Protein AF-A0A2W6CPP0-F1 (afdb_monomer_lite)

Radius of gyration: 19.48 Å; chains: 1; bounding box: 46×28×39 Å

Sequence (108 aa):
MGECAIDPVHTDQDLQCYGEKTRACLDALARMLSAGCFSAGPEQMGLEVELNLIDENIDPAMANQTVLEHMDDSAFQAELGQHMIELNVAPRPLAGDEALELERELRG

Secondary structure (DSSP, 8-state):
-----------HHHHHHHHHHHHHHHHHHHHHHHTT-S---S-EEEEEEEEE-B-TTS-B---HHHHHHHH--TTEEE-SSTTEEEEEEEEEE-STTHHHHHHHHHH-

Foldseek 3Di:
DCDPPPDPDDDPVRVVVVVVVVVVVVVVVVVCVVVVVDDPDFAKDWDKDKDFAADPVRHGDLCQVVVCVVVVDPQKDDDPRSRMIMGTDDMDGPDDCVVVVVVVVVVD

pLDDT: mean 90.34, std 11.86, range [43.72, 98.12]

Structure (mmCIF, N/CA/C/O backbone):
data_AF-A0A2W6CPP0-F1
#
_entry.id   AF-A0A2W6CPP0-F1
#
loop_
_atom_site.group_PDB
_atom_site.id
_atom_site.type_symbol
_atom_site.label_atom_id
_atom_site.label_alt_id
_atom_site.label_comp_id
_atom_site.label_asym_id
_atom_site.label_entity_id
_atom_site.label_seq_id
_atom_site.pdbx_PDB_ins_code
_atom_site.Cartn_x
_atom_site.Cartn_y
_atom_site.Cartn_z
_atom_site.occupancy
_atom_site.B_iso_or_equiv
_atom_site.auth_seq_id
_atom_site.auth_comp_id
_atom_site.auth_asym_id
_atom_site.auth_atom_id
_atom_site.pdbx_PDB_model_num
ATOM 1 N N . MET A 1 1 ? 3.965 -5.473 2.548 1.00 43.72 1 MET A N 1
ATOM 2 C CA . MET A 1 1 ? 4.242 -4.098 3.007 1.00 43.72 1 MET A CA 1
ATOM 3 C C . MET A 1 1 ? 3.767 -4.026 4.443 1.00 43.72 1 MET A C 1
ATOM 5 O O . MET A 1 1 ? 2.813 -4.701 4.767 1.00 43.72 1 MET A O 1
ATOM 9 N N . GLY A 1 2 ? 4.650 -3.685 5.374 1.00 49.66 2 GLY A N 1
ATOM 10 C CA . GLY A 1 2 ? 4.518 -2.422 6.095 1.00 49.66 2 GLY A CA 1
ATOM 11 C C . GLY A 1 2 ? 3.822 -2.657 7.437 1.00 49.66 2 GLY A C 1
ATOM 12 O O . GLY A 1 2 ? 2.742 -2.142 7.671 1.00 49.66 2 GLY A O 1
ATOM 13 N N . GLU A 1 3 ? 4.406 -3.500 8.295 1.00 46.03 3 GLU A N 1
ATOM 14 C CA . GLU A 1 3 ? 4.055 -3.510 9.720 1.00 46.03 3 GLU A CA 1
ATOM 15 C C . GLU A 1 3 ? 4.180 -2.057 10.205 1.00 46.03 3 GLU A C 1
ATOM 17 O O . GLU A 1 3 ? 5.179 -1.412 9.874 1.00 46.03 3 GLU A O 1
ATOM 22 N N . CYS A 1 4 ? 3.172 -1.517 10.901 1.00 47.00 4 CYS A N 1
ATOM 23 C CA . CYS A 1 4 ? 3.184 -0.142 11.408 1.00 47.00 4 CYS A CA 1
ATOM 24 C C . CYS A 1 4 ? 4.192 -0.042 12.572 1.00 47.00 4 CYS A C 1
ATOM 26 O O . CYS A 1 4 ? 3.842 0.150 13.735 1.00 47.00 4 CYS A O 1
ATOM 28 N N . ALA A 1 5 ? 5.467 -0.265 12.258 1.00 49.03 5 ALA A N 1
ATOM 29 C CA . ALA A 1 5 ? 6.596 -0.087 13.134 1.00 49.03 5 ALA A CA 1
ATOM 30 C C . ALA A 1 5 ? 6.741 1.416 13.335 1.00 49.03 5 ALA A C 1
ATOM 32 O O . ALA A 1 5 ? 7.081 2.166 12.425 1.00 49.03 5 ALA A O 1
ATOM 33 N N . ILE A 1 6 ? 6.425 1.865 14.541 1.00 50.69 6 ILE A N 1
ATOM 34 C CA . ILE A 1 6 ? 6.749 3.211 14.993 1.00 50.69 6 ILE A CA 1
ATOM 35 C C . ILE A 1 6 ? 8.283 3.295 15.013 1.00 50.69 6 ILE A C 1
ATOM 37 O O . ILE A 1 6 ? 8.930 2.778 15.926 1.00 50.69 6 ILE A O 1
ATOM 41 N N . ASP A 1 7 ? 8.849 3.841 13.937 1.00 64.56 7 ASP A N 1
ATOM 42 C CA . ASP A 1 7 ? 10.286 3.914 13.676 1.00 64.56 7 ASP A CA 1
ATOM 43 C C . ASP A 1 7 ? 11.045 4.729 14.748 1.00 64.56 7 ASP A C 1
ATOM 45 O O . ASP A 1 7 ? 10.475 5.608 15.408 1.00 64.56 7 ASP A O 1
ATOM 49 N N . PRO A 1 8 ? 12.354 4.468 14.946 1.00 67.56 8 PRO A N 1
ATOM 50 C CA . PRO A 1 8 ? 13.188 5.235 15.865 1.00 67.56 8 PRO A CA 1
ATOM 51 C C . PRO A 1 8 ? 13.291 6.703 15.429 1.00 67.56 8 PRO A C 1
ATOM 53 O O . PRO A 1 8 ? 13.353 7.015 14.244 1.00 67.56 8 PRO A O 1
ATOM 56 N N . VAL A 1 9 ? 13.374 7.616 16.403 1.00 78.44 9 VAL A N 1
ATOM 57 C CA . VAL A 1 9 ? 13.594 9.049 16.144 1.00 78.44 9 VAL A CA 1
ATOM 58 C C . VAL A 1 9 ? 14.866 9.231 15.306 1.00 78.44 9 VAL A C 1
ATOM 60 O O . VAL A 1 9 ? 15.969 8.963 15.783 1.00 78.44 9 VAL A O 1
ATOM 63 N N . HIS A 1 10 ? 14.707 9.688 14.063 1.00 84.25 10 HIS A N 1
ATOM 64 C CA . HIS A 1 10 ? 15.811 9.967 13.147 1.00 84.25 10 HIS A CA 1
ATOM 65 C C . HIS A 1 10 ? 16.434 11.337 13.422 1.00 84.25 10 HIS A C 1
ATOM 67 O O . HIS A 1 10 ? 15.739 12.301 13.745 1.00 84.25 10 HIS A O 1
ATOM 73 N N . THR A 1 11 ? 17.753 11.434 13.268 1.00 92.06 11 THR A N 1
ATOM 74 C CA . THR A 1 11 ? 18.475 12.709 13.352 1.00 92.06 11 THR A CA 1
ATOM 75 C C . THR A 1 11 ? 18.475 13.442 12.007 1.00 92.06 11 THR A C 1
ATOM 77 O O . THR A 1 11 ? 18.281 12.836 10.952 1.00 92.06 11 THR A O 1
ATOM 80 N N . ASP A 1 12 ? 18.784 14.742 12.013 1.00 90.94 12 ASP A N 1
ATOM 81 C CA . ASP A 1 12 ? 18.973 15.520 10.777 1.00 90.94 12 ASP A CA 1
ATOM 82 C C . ASP A 1 12 ? 20.048 14.909 9.861 1.00 90.94 12 ASP A C 1
ATOM 84 O O . ASP A 1 12 ? 19.923 14.923 8.635 1.00 90.94 12 ASP A O 1
ATOM 88 N N . GLN A 1 13 ? 21.097 14.332 10.455 1.00 93.12 13 GLN A N 1
ATOM 89 C CA . GLN A 1 13 ? 22.162 13.658 9.717 1.00 93.12 13 GLN A CA 1
ATOM 90 C C . GLN A 1 13 ? 21.659 12.371 9.042 1.00 93.12 13 GLN A C 1
ATOM 92 O O . GLN A 1 13 ? 22.044 12.089 7.903 1.00 93.12 13 GLN A O 1
ATOM 97 N N . ASP A 1 14 ? 20.779 11.611 9.702 1.00 92.81 14 ASP A N 1
ATOM 98 C CA . ASP A 1 14 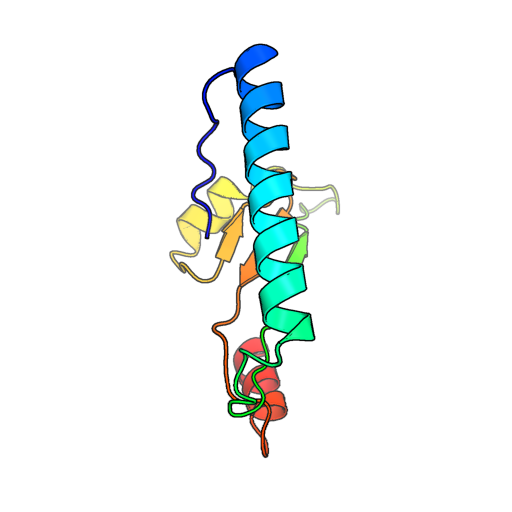? 20.154 10.420 9.114 1.00 92.81 14 ASP A CA 1
ATOM 99 C C . ASP A 1 14 ? 19.279 10.801 7.916 1.00 92.81 14 ASP A C 1
ATOM 101 O O . ASP A 1 14 ? 19.380 10.183 6.854 1.00 92.81 14 ASP A O 1
ATOM 105 N N . LEU A 1 15 ? 18.484 11.868 8.050 1.00 92.25 15 LEU A N 1
ATOM 106 C CA . LEU A 1 15 ? 17.634 12.387 6.975 1.00 92.25 15 LEU A CA 1
ATOM 107 C C . LEU A 1 15 ? 18.456 12.898 5.784 1.00 92.25 15 LEU A C 1
ATOM 109 O O . LEU A 1 15 ? 18.100 12.645 4.630 1.00 92.25 15 LEU A O 1
ATOM 113 N N . GLN A 1 16 ? 19.589 13.560 6.040 1.00 94.69 16 GLN A N 1
ATOM 114 C CA . GLN A 1 16 ? 20.508 13.982 4.983 1.00 94.69 16 GLN A CA 1
ATOM 115 C C . GLN A 1 16 ? 21.081 12.776 4.221 1.00 94.69 16 GLN A C 1
ATOM 117 O O . GLN A 1 16 ? 21.029 12.737 2.989 1.00 94.69 16 GLN A O 1
ATOM 122 N N . CYS A 1 17 ? 21.581 11.772 4.946 1.00 95.12 17 CYS A N 1
ATOM 123 C CA . CYS A 1 17 ? 22.122 10.541 4.366 1.00 95.12 17 CYS A CA 1
ATOM 124 C C . CYS A 1 17 ? 21.058 9.768 3.567 1.00 95.12 17 CYS A C 1
ATOM 126 O O . CYS A 1 17 ? 21.331 9.284 2.464 1.00 95.12 17 CYS A O 1
ATOM 128 N N . TYR A 1 18 ? 19.827 9.691 4.082 1.00 93.75 18 TYR A N 1
ATOM 129 C CA . TYR A 1 18 ? 18.689 9.121 3.364 1.00 93.75 18 TYR A CA 1
ATOM 130 C C . TYR A 1 18 ? 18.431 9.865 2.050 1.00 93.75 18 TYR A C 1
ATOM 132 O O . TYR A 1 18 ? 18.353 9.240 0.993 1.00 93.75 18 TYR A O 1
ATOM 140 N N . GLY A 1 19 ? 18.386 11.200 2.081 1.00 95.19 19 GLY A N 1
ATOM 141 C CA . GLY A 1 19 ? 18.184 12.017 0.885 1.00 95.19 19 GLY A CA 1
ATOM 142 C C . GLY A 1 19 ? 19.272 11.820 -0.178 1.00 95.19 19 GLY A C 1
ATOM 143 O O . GLY A 1 19 ? 18.976 11.774 -1.374 1.00 95.19 19 GLY A O 1
ATOM 144 N N . GLU A 1 20 ? 20.532 11.666 0.232 1.00 97.56 20 GLU A N 1
ATOM 145 C CA . GLU A 1 20 ? 21.645 11.363 -0.677 1.00 97.56 20 GLU A CA 1
ATOM 146 C C . GLU A 1 20 ? 21.507 9.985 -1.333 1.00 97.56 20 GLU A C 1
ATOM 148 O O . GLU A 1 20 ? 21.650 9.874 -2.554 1.00 97.56 20 GLU A O 1
ATOM 153 N N . LYS A 1 21 ? 21.172 8.952 -0.552 1.00 97.38 21 LYS A N 1
ATOM 154 C CA . LYS A 1 21 ? 20.942 7.594 -1.067 1.00 97.38 21 LYS A CA 1
ATOM 155 C C . LYS A 1 21 ? 19.748 7.538 -2.013 1.00 97.38 21 LYS A C 1
ATOM 157 O O . LYS A 1 21 ? 19.868 6.978 -3.099 1.00 97.38 21 LYS A O 1
ATOM 162 N N . THR A 1 22 ? 18.633 8.164 -1.644 1.00 97.75 22 THR A N 1
ATOM 163 C CA . THR A 1 22 ? 17.431 8.242 -2.484 1.00 97.75 22 THR A CA 1
ATOM 164 C C . THR A 1 22 ? 17.752 8.873 -3.832 1.00 97.75 22 THR A C 1
ATOM 166 O O . THR A 1 22 ? 17.388 8.327 -4.871 1.00 97.75 22 THR A O 1
ATOM 169 N N . ARG A 1 23 ? 18.520 9.969 -3.846 1.00 97.94 23 ARG A N 1
ATOM 170 C CA . ARG A 1 23 ? 18.955 10.608 -5.093 1.00 97.94 23 ARG A CA 1
ATOM 171 C C . ARG A 1 23 ? 19.828 9.687 -5.946 1.00 97.94 23 ARG A C 1
ATOM 173 O O . ARG A 1 23 ? 19.592 9.576 -7.142 1.00 97.94 23 ARG A O 1
ATOM 180 N N . ALA A 1 24 ? 20.781 8.983 -5.335 1.00 98.12 24 ALA A N 1
ATOM 181 C CA . ALA A 1 24 ? 21.623 8.021 -6.046 1.00 98.12 24 ALA A CA 1
ATOM 182 C C . ALA A 1 24 ? 20.808 6.861 -6.655 1.00 98.12 24 ALA A C 1
ATOM 184 O O . ALA A 1 24 ? 21.071 6.448 -7.786 1.00 98.12 24 ALA A O 1
ATOM 185 N N . CYS A 1 25 ? 19.795 6.361 -5.941 1.00 97.94 25 CYS A N 1
ATOM 186 C CA . CYS A 1 25 ? 18.872 5.348 -6.455 1.00 97.94 25 CYS A CA 1
ATOM 187 C C . CYS A 1 25 ? 18.046 5.875 -7.637 1.00 97.94 25 CYS A C 1
ATOM 189 O O . CYS A 1 25 ? 17.904 5.176 -8.640 1.00 97.94 25 CYS A O 1
ATOM 191 N N . LEU A 1 26 ? 17.546 7.111 -7.552 1.00 98.00 26 LEU A N 1
ATOM 192 C CA . LEU A 1 26 ? 16.811 7.751 -8.646 1.00 98.00 26 LEU A CA 1
ATOM 193 C C . LEU A 1 26 ? 17.693 7.956 -9.885 1.00 98.00 26 LEU A C 1
ATOM 195 O O . LEU A 1 26 ? 17.247 7.680 -10.998 1.00 98.00 26 LEU A O 1
ATOM 199 N N . ASP A 1 27 ? 18.955 8.354 -9.709 1.00 98.12 27 ASP A N 1
ATOM 200 C CA . ASP A 1 27 ? 19.914 8.475 -10.812 1.00 98.12 27 ASP A CA 1
ATOM 201 C C . ASP A 1 27 ? 20.176 7.121 -11.491 1.00 98.12 27 ASP A C 1
ATOM 203 O O . ASP A 1 27 ? 20.254 7.035 -12.720 1.00 98.12 27 ASP A O 1
ATOM 207 N N . ALA A 1 28 ? 20.301 6.045 -10.708 1.00 97.00 28 ALA A N 1
ATOM 208 C CA . ALA A 1 28 ? 20.447 4.693 -11.240 1.00 97.00 28 ALA A CA 1
ATOM 209 C C . ALA A 1 28 ? 19.192 4.251 -12.012 1.00 97.00 28 ALA A C 1
ATOM 211 O O . ALA A 1 28 ? 19.308 3.776 -13.143 1.00 97.00 28 ALA A O 1
ATOM 212 N N . LEU A 1 29 ? 18.000 4.478 -11.449 1.00 96.06 29 LEU A N 1
ATOM 213 C CA . LEU A 1 29 ? 16.725 4.169 -12.096 1.00 96.06 29 LEU A CA 1
ATOM 214 C C . LEU A 1 29 ? 16.565 4.930 -13.420 1.00 96.06 29 LEU A C 1
ATOM 216 O O . LEU A 1 29 ? 16.229 4.327 -14.437 1.00 96.06 29 LEU A O 1
ATOM 220 N N . ALA A 1 30 ? 16.879 6.228 -13.446 1.00 96.50 30 ALA A N 1
ATOM 221 C CA . ALA A 1 30 ? 16.826 7.045 -14.658 1.00 96.50 30 ALA A CA 1
ATOM 222 C C . ALA A 1 30 ? 17.761 6.512 -15.761 1.00 96.50 30 ALA A C 1
ATOM 224 O O . ALA A 1 30 ? 17.395 6.469 -16.942 1.00 96.50 30 ALA A O 1
ATOM 225 N N . ARG A 1 31 ? 18.959 6.039 -15.392 1.00 97.06 31 ARG A N 1
ATOM 226 C CA . ARG A 1 31 ? 19.886 5.386 -16.333 1.00 97.06 31 ARG A CA 1
ATOM 227 C C 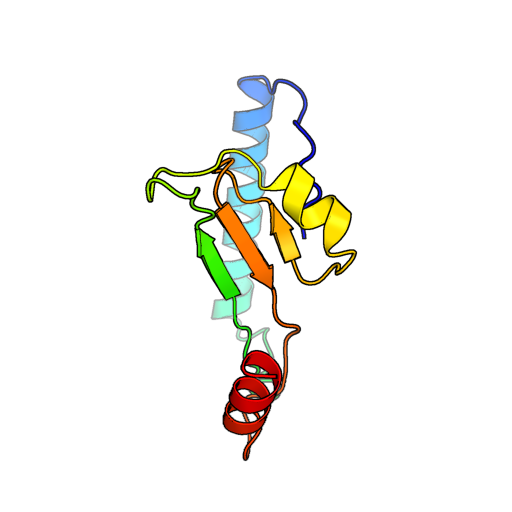. ARG A 1 31 ? 19.327 4.068 -16.861 1.00 97.06 31 ARG A C 1
ATOM 229 O O . ARG A 1 31 ? 19.399 3.829 -18.059 1.00 97.06 31 ARG A O 1
ATOM 236 N N . MET A 1 32 ? 18.738 3.239 -16.003 1.00 96.19 32 MET A N 1
ATOM 237 C CA . MET A 1 32 ? 18.130 1.970 -16.418 1.00 96.19 32 MET A CA 1
ATOM 238 C C . MET A 1 32 ? 16.939 2.179 -17.362 1.00 96.19 32 MET A C 1
ATOM 240 O O . MET A 1 32 ? 16.816 1.463 -18.355 1.00 96.19 32 MET A O 1
ATOM 244 N N . LEU A 1 33 ? 16.094 3.179 -17.089 1.00 93.94 33 LEU A N 1
ATOM 245 C CA . LEU A 1 33 ? 14.962 3.542 -17.947 1.00 93.94 33 LEU A CA 1
ATOM 246 C C . LEU A 1 33 ? 15.436 4.020 -19.326 1.00 93.94 33 LEU A C 1
ATOM 248 O O . LEU A 1 33 ? 14.967 3.523 -20.346 1.00 93.94 33 LEU A O 1
ATOM 252 N N . SER A 1 34 ? 16.406 4.940 -19.366 1.00 94.62 34 SER A N 1
ATOM 253 C CA . SER A 1 34 ? 16.949 5.474 -20.627 1.00 94.62 34 SER A CA 1
ATOM 254 C C . SER A 1 34 ? 17.747 4.450 -21.440 1.00 94.62 34 SER A C 1
ATOM 256 O O . SER A 1 34 ? 17.758 4.523 -22.666 1.00 94.62 34 SER A O 1
ATOM 258 N N . ALA A 1 35 ? 18.378 3.478 -20.780 1.00 95.25 35 ALA A N 1
ATOM 259 C CA . ALA A 1 35 ? 19.090 2.382 -21.429 1.00 95.25 35 ALA A CA 1
ATOM 260 C C . ALA A 1 35 ? 18.177 1.211 -21.842 1.00 95.25 35 ALA A C 1
ATOM 262 O O . ALA A 1 35 ? 18.673 0.224 -22.384 1.00 95.25 35 ALA A O 1
ATOM 263 N N . GLY A 1 36 ? 16.864 1.291 -21.591 1.00 90.19 36 GLY A N 1
ATOM 264 C CA . GLY A 1 36 ? 15.922 0.223 -21.932 1.00 90.19 36 GLY A CA 1
ATOM 265 C C . GLY A 1 36 ? 16.205 -1.086 -21.188 1.00 90.19 36 GLY A C 1
ATOM 266 O O . GLY A 1 36 ? 15.987 -2.164 -21.730 1.00 90.19 36 GLY A O 1
ATOM 267 N N . CYS A 1 37 ? 16.716 -1.012 -19.956 1.00 89.88 37 CYS A N 1
ATOM 268 C CA . CYS A 1 37 ? 17.102 -2.191 -19.176 1.00 89.88 37 CYS A CA 1
ATOM 269 C C . CYS A 1 37 ? 15.911 -2.997 -18.624 1.00 89.88 37 CYS A C 1
ATOM 271 O O . CYS A 1 37 ? 16.127 -4.030 -17.993 1.00 89.88 37 CYS A O 1
ATOM 273 N N . PHE A 1 38 ? 14.674 -2.539 -18.827 1.00 88.56 38 PHE A N 1
ATOM 274 C CA . PHE A 1 38 ? 13.463 -3.205 -18.352 1.00 88.56 38 PHE A CA 1
ATOM 275 C C . PHE A 1 38 ? 12.786 -3.978 -19.485 1.00 88.56 38 PHE A C 1
ATOM 277 O O . PHE A 1 38 ? 12.548 -3.440 -20.564 1.00 88.56 38 PHE A O 1
ATOM 284 N N . SER A 1 39 ? 12.450 -5.240 -19.220 1.00 83.06 39 SER A N 1
ATOM 285 C CA . SER A 1 39 ? 11.625 -6.046 -20.120 1.00 83.06 39 SER A CA 1
ATOM 286 C C . SER A 1 39 ? 10.154 -5.683 -19.939 1.00 83.06 39 SER A C 1
ATOM 288 O O . SER A 1 39 ? 9.681 -5.591 -18.806 1.00 83.06 39 SER A O 1
ATOM 290 N N . ALA A 1 40 ? 9.413 -5.568 -21.041 1.00 76.75 40 ALA A N 1
ATOM 291 C CA . ALA A 1 40 ? 7.955 -5.566 -21.007 1.00 76.75 40 ALA A CA 1
ATOM 292 C C . ALA A 1 40 ? 7.485 -6.996 -20.697 1.00 76.75 40 ALA A C 1
ATOM 294 O O . ALA A 1 40 ? 7.355 -7.832 -21.590 1.00 76.75 40 ALA A O 1
ATOM 295 N N . GLY A 1 41 ? 7.361 -7.321 -19.408 1.00 81.06 41 GLY A N 1
ATOM 296 C CA . GLY A 1 41 ? 6.656 -8.525 -18.969 1.00 81.06 41 GLY A CA 1
ATOM 297 C C . GLY A 1 41 ? 5.166 -8.466 -19.339 1.00 81.06 41 GLY A C 1
ATOM 298 O O . GLY A 1 41 ? 4.716 -7.466 -19.902 1.00 81.06 41 GLY A O 1
ATOM 299 N N . PRO A 1 42 ? 4.383 -9.515 -19.035 1.00 85.75 42 PRO A N 1
ATOM 300 C CA . PRO A 1 42 ? 2.930 -9.436 -19.171 1.00 85.75 42 PRO A CA 1
ATOM 301 C C . PRO A 1 42 ? 2.390 -8.266 -18.339 1.00 85.75 42 PRO A C 1
ATOM 303 O O . PRO A 1 42 ? 2.880 -8.021 -17.236 1.00 85.75 42 PRO A O 1
ATOM 306 N N . GLU A 1 43 ? 1.382 -7.560 -18.853 1.00 89.94 43 GLU A N 1
ATOM 307 C CA . GLU A 1 43 ? 0.723 -6.488 -18.106 1.00 89.94 43 GLU A CA 1
ATOM 308 C C . GLU A 1 43 ? 0.139 -7.053 -16.804 1.00 89.94 43 GLU A C 1
ATOM 310 O O . GLU A 1 43 ? -0.430 -8.148 -16.775 1.00 89.94 43 GLU A O 1
ATOM 315 N N . GLN A 1 44 ? 0.341 -6.330 -15.709 1.00 92.31 44 GLN A N 1
ATOM 316 C CA . GLN A 1 44 ? -0.152 -6.685 -14.383 1.00 92.31 44 GLN A CA 1
ATOM 317 C C . GLN A 1 44 ? -1.040 -5.556 -13.866 1.00 92.31 44 GLN A C 1
ATOM 319 O O . GLN A 1 44 ? -0.847 -4.390 -14.211 1.00 92.31 44 GLN A O 1
ATOM 324 N N . MET A 1 45 ? -1.980 -5.914 -13.006 1.00 93.06 45 MET A N 1
ATOM 325 C CA . MET A 1 45 ? -2.846 -5.020 -12.259 1.00 93.06 45 MET A CA 1
ATOM 326 C C . MET A 1 45 ? -2.600 -5.234 -10.766 1.00 93.06 45 MET A C 1
ATOM 328 O O . MET A 1 45 ? -2.555 -6.370 -10.295 1.00 93.06 45 MET A O 1
ATOM 332 N N . GLY A 1 46 ? -2.468 -4.131 -10.036 1.00 91.81 46 GLY A N 1
ATOM 333 C CA . GLY A 1 46 ? -2.653 -4.072 -8.589 1.00 91.81 46 GLY A CA 1
ATOM 334 C C . GLY A 1 46 ? -3.895 -3.239 -8.279 1.00 91.81 46 GLY A C 1
ATOM 335 O O . GLY A 1 46 ? -4.258 -2.368 -9.075 1.00 91.81 46 GLY A O 1
ATOM 336 N N . LEU A 1 47 ? -4.550 -3.523 -7.157 1.00 92.94 47 LEU A N 1
ATOM 337 C CA . LEU A 1 47 ? -5.697 -2.762 -6.669 1.00 92.94 47 LEU A CA 1
ATOM 338 C C . LEU A 1 47 ? -5.565 -2.568 -5.161 1.00 92.94 47 LEU A C 1
ATOM 340 O O . LEU A 1 47 ? -5.355 -3.530 -4.425 1.00 92.94 47 LEU A O 1
ATOM 344 N N . GLU A 1 48 ? -5.761 -1.330 -4.734 1.00 95.19 48 GLU A N 1
ATOM 345 C CA . GLU A 1 48 ? -5.843 -0.932 -3.334 1.00 95.19 48 GLU A CA 1
ATOM 346 C C . GLU A 1 48 ? -7.223 -0.308 -3.096 1.00 95.19 48 GLU A C 1
ATOM 348 O O . GLU A 1 48 ? -7.724 0.455 -3.931 1.00 95.19 48 GLU A O 1
ATOM 353 N N . VAL A 1 49 ? -7.869 -0.677 -1.988 1.00 93.31 49 VAL A N 1
ATOM 354 C CA . VAL A 1 49 ? -9.166 -0.119 -1.581 1.00 93.31 49 VAL A CA 1
ATOM 355 C C . VAL A 1 49 ? -9.062 0.401 -0.156 1.00 93.31 49 VAL A C 1
ATOM 357 O O . VAL A 1 49 ? -8.878 -0.375 0.775 1.00 93.31 49 VAL A O 1
ATOM 360 N N . GLU A 1 50 ? -9.249 1.704 0.018 1.00 95.81 50 GLU A N 1
ATOM 361 C CA . GLU A 1 50 ? -9.292 2.344 1.332 1.00 95.81 50 GLU A CA 1
ATOM 362 C C . GLU A 1 50 ? -10.728 2.412 1.861 1.00 95.81 50 GLU A C 1
ATOM 364 O O . GLU A 1 50 ? -11.665 2.815 1.162 1.00 95.81 50 GLU A O 1
ATOM 369 N N . LEU A 1 51 ? -10.902 2.041 3.126 1.00 95.38 51 LEU A N 1
ATOM 370 C CA . LEU A 1 51 ? -12.186 2.015 3.812 1.00 95.38 51 LEU A CA 1
ATOM 371 C C . LEU A 1 51 ? -12.122 2.885 5.065 1.00 95.38 51 LEU A C 1
ATOM 373 O O . LEU A 1 51 ? -11.153 2.848 5.821 1.00 95.38 51 LEU A O 1
ATOM 377 N N . ASN A 1 52 ? -13.200 3.629 5.309 1.00 97.19 52 ASN A N 1
ATOM 378 C CA . ASN A 1 52 ? -13.375 4.411 6.527 1.00 97.19 52 ASN A CA 1
ATOM 379 C C . ASN A 1 52 ? -14.303 3.665 7.485 1.00 97.19 52 ASN A C 1
ATOM 381 O O . ASN A 1 52 ? -15.432 3.319 7.132 1.00 97.19 52 ASN A O 1
ATOM 385 N N . LEU A 1 53 ? -13.832 3.454 8.706 1.00 97.12 53 LEU A N 1
ATOM 386 C CA . LEU A 1 53 ? -14.606 2.929 9.814 1.00 97.12 53 LEU A CA 1
ATOM 387 C C . LEU A 1 53 ? -15.445 4.054 10.408 1.00 97.12 53 LEU A C 1
ATOM 389 O O . LEU A 1 53 ? -14.928 5.117 10.759 1.00 97.12 53 LEU A O 1
ATOM 393 N N . ILE A 1 54 ? -16.741 3.798 10.535 1.00 97.94 54 ILE A N 1
ATOM 394 C CA . ILE A 1 54 ? -17.703 4.720 11.131 1.00 97.94 54 ILE A CA 1
ATOM 395 C C . ILE A 1 54 ? -18.456 4.031 12.265 1.00 97.94 54 ILE A C 1
ATOM 397 O O . ILE A 1 54 ? -18.655 2.814 12.235 1.00 97.94 54 ILE A O 1
ATOM 401 N N . ASP A 1 55 ? -18.863 4.807 13.262 1.00 96.69 55 ASP A N 1
ATOM 402 C CA . ASP A 1 55 ? -19.719 4.334 14.344 1.00 96.69 55 ASP A CA 1
ATOM 403 C C . ASP A 1 55 ? -21.218 4.485 14.010 1.00 96.69 55 ASP A C 1
ATOM 405 O O . ASP A 1 55 ? -21.615 4.869 12.906 1.00 96.69 55 ASP A O 1
ATOM 409 N N . GLU A 1 56 ? -22.076 4.164 14.978 1.00 97.00 56 GLU A N 1
ATOM 410 C CA . GLU A 1 56 ? -23.537 4.262 14.853 1.00 97.00 56 GLU A CA 1
ATOM 411 C C . GLU A 1 56 ? -24.064 5.695 14.654 1.00 97.00 56 GLU A C 1
ATOM 413 O O . GLU A 1 56 ? -25.193 5.873 14.193 1.00 97.00 56 GLU A O 1
ATOM 418 N N . ASN A 1 57 ? -23.249 6.708 14.955 1.00 97.38 57 ASN A N 1
ATOM 419 C CA . ASN A 1 57 ? -23.561 8.120 14.758 1.00 97.38 57 ASN A CA 1
ATOM 420 C C . ASN A 1 57 ? -23.001 8.669 13.436 1.00 97.38 57 ASN A C 1
ATOM 422 O O . ASN A 1 57 ? -23.226 9.840 13.131 1.00 97.38 57 ASN A O 1
ATOM 426 N N . ILE A 1 58 ? -22.354 7.826 12.614 1.00 95.81 58 ILE A N 1
ATOM 427 C CA . ILE A 1 58 ? -21.667 8.211 11.366 1.00 95.81 58 ILE A CA 1
ATOM 428 C C . ILE A 1 58 ? -20.408 9.059 11.655 1.00 95.81 58 ILE A C 1
ATOM 430 O O . ILE A 1 58 ? -19.904 9.769 10.785 1.00 95.81 58 ILE A O 1
ATOM 434 N N . ASP A 1 59 ? -19.856 8.966 12.866 1.00 97.94 59 ASP A N 1
ATOM 435 C CA . ASP A 1 59 ? -18.574 9.581 13.199 1.00 97.94 59 ASP A CA 1
ATOM 436 C C . ASP A 1 59 ? -17.414 8.614 12.889 1.00 97.94 59 ASP A C 1
ATOM 438 O O . ASP A 1 59 ? -17.596 7.394 12.947 1.00 97.94 59 ASP A O 1
ATOM 442 N N . PRO A 1 60 ?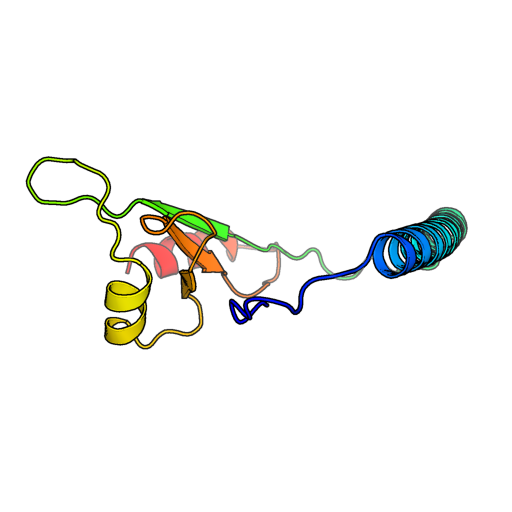 -16.203 9.112 12.561 1.00 97.88 60 PRO A N 1
ATOM 443 C CA . PRO A 1 60 ? -15.042 8.254 12.340 1.00 97.88 60 PRO A CA 1
ATOM 444 C C . PRO A 1 60 ? -14.699 7.432 13.587 1.00 97.88 60 PRO A C 1
ATOM 446 O O . PRO A 1 60 ? -14.396 7.978 14.651 1.00 97.88 60 PRO A O 1
ATOM 449 N N . ALA A 1 61 ? -14.679 6.111 13.444 1.00 97.94 61 ALA A N 1
ATOM 450 C CA . ALA A 1 61 ? -14.360 5.197 14.530 1.00 97.94 61 ALA A CA 1
ATOM 451 C C . ALA A 1 61 ? -12.852 4.912 14.560 1.00 97.94 61 ALA A C 1
ATOM 453 O O . ALA A 1 61 ? -12.332 4.256 13.663 1.00 97.94 61 ALA A O 1
ATOM 454 N N . MET A 1 62 ? -12.147 5.356 15.608 1.00 97.31 62 MET A N 1
ATOM 455 C CA . MET A 1 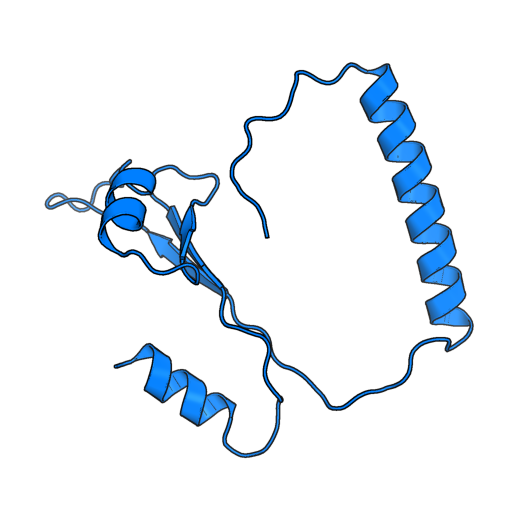62 ? -10.697 5.136 15.794 1.00 97.31 62 MET A CA 1
ATOM 456 C C . MET A 1 62 ? -10.386 3.699 16.248 1.00 97.31 62 MET A C 1
ATOM 458 O O . MET A 1 62 ? -9.853 3.472 17.333 1.00 97.31 62 MET A O 1
ATOM 462 N N . ALA A 1 63 ? -10.809 2.726 15.445 1.00 96.06 63 ALA A N 1
ATOM 463 C CA . ALA A 1 63 ? -10.852 1.312 15.792 1.00 96.06 63 ALA A CA 1
ATOM 464 C C . ALA A 1 63 ? -10.172 0.412 14.747 1.00 96.06 63 ALA A C 1
ATOM 466 O O . ALA A 1 63 ? -10.420 -0.792 14.752 1.00 96.06 63 ALA A O 1
ATOM 467 N N . ASN A 1 64 ? -9.326 0.956 13.862 1.00 96.25 64 ASN A N 1
ATOM 468 C CA . ASN A 1 64 ? -8.693 0.176 12.793 1.00 96.25 64 ASN A CA 1
ATOM 469 C C . ASN A 1 64 ? -7.941 -1.054 13.317 1.00 96.25 64 ASN A C 1
ATOM 471 O O . ASN A 1 64 ? -8.200 -2.163 12.864 1.00 96.25 64 ASN A O 1
ATOM 475 N N . GLN A 1 65 ? -7.117 -0.885 14.348 1.00 95.25 65 GLN A N 1
ATOM 476 C CA . GLN A 1 65 ? -6.360 -1.968 14.961 1.00 95.25 65 GLN A CA 1
ATOM 477 C C . GLN A 1 65 ? -7.279 -3.062 15.520 1.00 95.25 65 GLN A C 1
ATOM 479 O O . GLN A 1 65 ? -7.077 -4.242 15.251 1.00 95.25 65 GLN A O 1
ATOM 484 N N . THR A 1 66 ? -8.336 -2.673 16.242 1.00 95.12 66 THR A N 1
ATOM 485 C CA . THR A 1 66 ? -9.309 -3.622 16.796 1.00 95.12 66 THR A CA 1
ATOM 486 C C . THR A 1 66 ? -10.064 -4.361 15.696 1.00 95.12 66 THR A C 1
ATOM 488 O O . THR A 1 66 ? -10.273 -5.562 15.816 1.00 95.12 66 THR A O 1
ATOM 491 N N . VAL A 1 67 ? -10.472 -3.679 14.624 1.00 95.31 67 VAL A N 1
ATOM 492 C CA . VAL A 1 67 ? -11.148 -4.318 13.486 1.00 95.31 67 VAL A CA 1
ATOM 493 C C . VAL A 1 67 ? -10.225 -5.334 12.811 1.00 95.31 67 VAL A C 1
ATOM 495 O O . VAL A 1 67 ? -10.628 -6.480 12.625 1.00 95.31 67 VAL A O 1
ATOM 498 N N . LEU A 1 68 ? -8.977 -4.957 12.528 1.00 95.19 68 LEU A N 1
ATOM 499 C CA . LEU A 1 68 ? -7.994 -5.831 11.879 1.00 95.19 68 LEU A CA 1
ATOM 500 C C . LEU A 1 68 ? -7.674 -7.079 12.714 1.00 95.19 68 LEU A C 1
ATOM 502 O O . LEU A 1 68 ? -7.611 -8.177 12.167 1.00 95.19 68 LEU A O 1
ATOM 506 N N . GLU A 1 69 ? -7.560 -6.942 14.039 1.00 94.56 69 GLU A N 1
ATOM 507 C CA . GLU A 1 69 ? -7.365 -8.071 14.965 1.00 94.56 69 GLU A CA 1
ATOM 508 C C . GLU A 1 69 ? -8.495 -9.110 14.900 1.00 94.56 69 GLU A C 1
ATOM 510 O O . GLU A 1 69 ? -8.257 -10.289 15.156 1.00 94.56 69 GLU A O 1
ATOM 515 N N . HIS A 1 70 ? -9.719 -8.692 14.560 1.00 95.31 70 HIS A N 1
ATOM 516 C CA . HIS A 1 70 ? -10.867 -9.594 14.428 1.00 95.31 70 HIS A CA 1
ATOM 517 C C . HIS A 1 70 ? -11.030 -10.171 13.017 1.00 95.31 70 HIS A C 1
ATOM 519 O O . HIS A 1 70 ? -11.707 -11.188 12.867 1.00 95.31 70 HIS A O 1
ATOM 525 N N . MET A 1 71 ? -10.464 -9.527 11.992 1.00 90.38 71 MET A N 1
ATOM 526 C CA . MET A 1 71 ? -10.571 -9.979 10.602 1.00 90.38 71 MET A CA 1
ATOM 527 C C . MET A 1 71 ? -9.627 -11.145 10.287 1.00 90.38 71 MET A C 1
ATOM 529 O O . MET A 1 71 ? -9.989 -11.981 9.466 1.00 90.38 71 MET A O 1
ATOM 533 N N . ASP A 1 72 ? -8.460 -11.215 10.943 1.00 86.56 72 ASP A N 1
ATOM 534 C CA . ASP A 1 72 ? -7.425 -12.249 10.726 1.00 86.56 72 ASP A CA 1
ATOM 535 C C . ASP A 1 72 ? -7.095 -12.479 9.232 1.00 86.56 72 ASP A C 1
ATOM 537 O O . ASP A 1 72 ? -6.871 -13.601 8.777 1.00 86.56 72 ASP A O 1
ATOM 541 N N . ASP A 1 73 ? -7.089 -11.394 8.448 1.00 90.81 73 ASP A N 1
ATOM 542 C CA . ASP A 1 73 ? -6.789 -11.404 7.016 1.00 90.81 73 ASP A CA 1
ATOM 543 C C . ASP A 1 73 ? -5.647 -10.433 6.703 1.00 90.81 73 ASP A C 1
ATOM 545 O O . ASP A 1 73 ? -5.781 -9.214 6.810 1.00 90.81 73 ASP A O 1
ATOM 549 N N . SER A 1 74 ? -4.513 -10.995 6.279 1.00 90.44 74 SER A N 1
ATOM 550 C CA . SER A 1 74 ? -3.299 -10.251 5.929 1.00 90.44 74 SER A CA 1
ATOM 551 C C . SER A 1 74 ? -3.433 -9.340 4.705 1.00 90.44 74 SER A C 1
ATOM 553 O O . SER A 1 74 ? -2.534 -8.536 4.460 1.00 90.44 74 SER A O 1
ATOM 555 N N . ALA A 1 75 ? -4.506 -9.476 3.918 1.00 91.69 75 ALA A N 1
ATOM 556 C CA . ALA A 1 75 ? -4.798 -8.558 2.824 1.00 91.69 75 ALA A CA 1
ATOM 557 C C . ALA A 1 75 ? -5.239 -7.177 3.338 1.00 91.69 75 ALA A C 1
ATOM 559 O O . ALA A 1 75 ? -5.100 -6.193 2.613 1.00 91.69 75 ALA A O 1
ATOM 560 N N . PHE A 1 76 ? -5.731 -7.092 4.580 1.00 94.62 76 PHE A N 1
ATOM 561 C CA . PHE A 1 76 ? -6.110 -5.833 5.207 1.00 94.62 76 PHE A CA 1
ATOM 562 C C . PHE A 1 76 ? -4.995 -5.281 6.092 1.00 94.62 76 PHE A C 1
ATOM 564 O O . PHE A 1 76 ? -4.371 -6.012 6.865 1.00 94.62 76 PHE A O 1
ATOM 571 N N . GLN A 1 77 ? -4.755 -3.975 6.005 1.00 94.50 77 GLN A N 1
ATOM 572 C CA . GLN A 1 77 ? -3.726 -3.286 6.781 1.00 94.50 77 GLN A CA 1
ATOM 573 C C . GLN A 1 77 ? -4.268 -1.990 7.393 1.00 94.50 77 GLN A C 1
ATOM 575 O O . GLN A 1 77 ? -5.290 -1.450 6.962 1.00 94.50 77 GLN A O 1
ATOM 580 N N . ALA A 1 78 ? -3.608 -1.517 8.4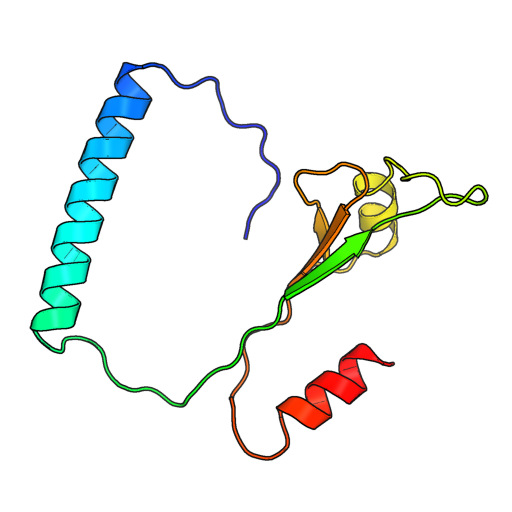51 1.00 94.44 78 ALA A N 1
ATOM 581 C CA . ALA A 1 78 ? -3.937 -0.243 9.076 1.00 94.44 78 ALA A CA 1
ATOM 582 C C . ALA A 1 78 ? -3.307 0.899 8.281 1.00 94.44 78 ALA A C 1
ATOM 584 O O . ALA A 1 78 ? -2.114 0.859 7.990 1.00 94.44 78 ALA A O 1
ATOM 585 N N . GLU A 1 79 ? -4.097 1.936 8.025 1.00 93.69 79 GLU A N 1
ATOM 586 C CA . GLU A 1 79 ? -3.613 3.191 7.460 1.00 93.69 79 GLU A CA 1
ATOM 587 C C . GLU A 1 79 ? -3.159 4.181 8.540 1.00 93.69 79 GLU A C 1
ATOM 589 O O . GLU A 1 79 ? -3.400 3.992 9.738 1.00 93.69 79 GLU A O 1
ATOM 594 N N . LEU A 1 80 ? -2.539 5.291 8.116 1.00 92.38 80 LEU A N 1
ATOM 595 C CA . LEU A 1 80 ? -2.113 6.359 9.034 1.00 92.38 80 LEU A CA 1
ATOM 596 C C . LEU A 1 80 ? -3.285 6.911 9.869 1.00 92.38 80 LEU A C 1
ATOM 598 O O . LEU A 1 80 ? -3.121 7.279 11.036 1.00 92.38 80 LEU A O 1
ATOM 602 N N . GLY A 1 81 ? -4.476 6.987 9.273 1.00 94.06 81 GLY A N 1
ATOM 603 C CA . GLY A 1 81 ? -5.699 7.344 9.981 1.00 94.06 81 GLY A CA 1
ATOM 604 C C . GLY A 1 81 ? -6.180 6.189 10.858 1.00 94.06 81 GLY A C 1
ATOM 605 O O . GLY A 1 81 ? -6.497 5.124 10.349 1.00 94.06 81 GLY A O 1
ATOM 606 N N . GLN A 1 82 ? -6.356 6.416 12.164 1.00 96.44 82 GLN A N 1
ATOM 607 C CA . GLN A 1 82 ? -6.857 5.389 13.104 1.00 96.44 82 GLN A CA 1
ATOM 608 C C . GLN A 1 82 ? -8.273 4.860 12.788 1.00 96.44 82 GLN A C 1
ATOM 610 O O . GLN A 1 82 ? -8.715 3.870 13.368 1.00 96.44 82 GLN A O 1
ATOM 615 N N . HIS A 1 83 ? -8.992 5.527 11.885 1.00 96.94 83 HIS A N 1
ATOM 616 C CA . HIS A 1 83 ? -10.303 5.126 11.375 1.00 96.94 83 HIS A CA 1
ATOM 617 C C . HIS A 1 83 ? -10.241 4.536 9.965 1.00 96.94 83 HIS A C 1
ATOM 619 O O . HIS A 1 83 ? -11.278 4.201 9.408 1.00 96.94 83 HIS A O 1
ATOM 625 N N . MET A 1 84 ? -9.057 4.428 9.369 1.00 97.50 84 MET A N 1
ATOM 626 C CA . MET A 1 84 ? -8.870 3.916 8.021 1.00 97.50 84 MET A CA 1
ATOM 627 C C . MET A 1 84 ? -8.216 2.539 8.067 1.00 97.50 84 MET A C 1
ATOM 629 O O . MET A 1 84 ? -7.308 2.280 8.866 1.00 97.50 84 MET A O 1
ATOM 633 N N . ILE A 1 85 ? -8.700 1.666 7.193 1.00 96.81 85 ILE A N 1
ATOM 634 C CA . ILE A 1 85 ? -8.057 0.404 6.834 1.00 96.81 85 ILE A CA 1
ATOM 635 C C . ILE A 1 85 ? -7.933 0.355 5.315 1.00 96.81 85 ILE A C 1
ATOM 637 O O . ILE A 1 85 ? -8.767 0.919 4.604 1.00 96.81 85 ILE A O 1
ATOM 641 N N . GLU A 1 86 ? -6.926 -0.345 4.823 1.00 96.75 86 GLU A N 1
ATOM 642 C CA . GLU A 1 86 ? -6.730 -0.588 3.398 1.00 96.75 86 GLU A CA 1
ATOM 643 C C . GLU A 1 86 ? -6.796 -2.083 3.090 1.00 96.75 86 GLU A C 1
ATOM 645 O O . GLU A 1 86 ? -6.388 -2.913 3.901 1.00 96.75 86 GLU A O 1
ATOM 650 N N . LEU A 1 87 ? -7.322 -2.427 1.917 1.00 94.50 87 LEU A N 1
ATOM 651 C CA . LEU A 1 87 ? -7.249 -3.755 1.321 1.00 94.50 87 LEU A CA 1
ATOM 652 C C . LEU A 1 87 ? -6.232 -3.725 0.183 1.00 94.50 87 LEU A C 1
ATOM 654 O O . LEU A 1 87 ? -6.469 -3.089 -0.845 1.00 94.50 87 LEU A O 1
ATOM 658 N N . ASN A 1 88 ? -5.151 -4.479 0.346 1.00 93.56 88 ASN A N 1
ATOM 659 C CA . ASN A 1 88 ? -4.114 -4.683 -0.653 1.00 93.56 88 ASN A CA 1
ATOM 660 C C . ASN A 1 88 ? -4.386 -5.968 -1.442 1.00 93.56 88 ASN A C 1
ATOM 662 O O . ASN A 1 88 ? -4.100 -7.078 -0.984 1.00 93.56 88 ASN A O 1
ATOM 666 N N . VAL A 1 89 ? -4.925 -5.841 -2.655 1.00 91.81 89 VAL A N 1
ATOM 667 C CA . VAL A 1 89 ? -5.172 -7.000 -3.518 1.00 91.81 89 VAL A CA 1
ATOM 668 C C . VAL A 1 89 ? -3.863 -7.458 -4.156 1.00 91.81 89 VAL A C 1
ATOM 670 O O . VAL A 1 89 ? -3.130 -6.670 -4.755 1.00 91.81 89 VAL A O 1
ATOM 673 N N . ALA A 1 90 ? -3.591 -8.764 -4.080 1.00 90.31 90 ALA A N 1
ATOM 674 C CA . ALA A 1 90 ? -2.413 -9.358 -4.700 1.00 90.31 90 ALA A CA 1
ATOM 675 C C . ALA A 1 90 ? -2.324 -9.011 -6.205 1.00 90.31 90 ALA A C 1
ATOM 677 O O . ALA A 1 90 ? -3.338 -9.114 -6.911 1.00 90.31 90 ALA A O 1
ATOM 678 N N . PRO A 1 91 ? -1.126 -8.650 -6.711 1.00 91.75 91 PRO A N 1
ATOM 679 C CA . PRO A 1 91 ? -0.924 -8.396 -8.129 1.00 91.75 91 PRO A CA 1
ATOM 680 C C . PRO A 1 91 ? -1.366 -9.584 -8.979 1.00 91.75 91 PRO A C 1
ATOM 682 O O . PRO A 1 91 ? -1.067 -10.736 -8.655 1.00 91.75 91 PRO A O 1
ATOM 685 N N . ARG A 1 92 ? -2.049 -9.296 -10.084 1.00 91.88 92 ARG A N 1
ATOM 686 C CA . ARG A 1 92 ? -2.572 -10.305 -11.012 1.00 91.88 92 ARG A CA 1
ATOM 687 C C . ARG A 1 92 ? -2.441 -9.849 -12.464 1.00 91.88 92 ARG A C 1
ATOM 689 O O . ARG A 1 92 ? -2.227 -8.659 -12.707 1.00 91.88 92 ARG A O 1
ATOM 696 N N . PRO A 1 93 ? -2.549 -10.750 -13.451 1.00 93.88 93 PRO A N 1
ATOM 697 C CA . PRO A 1 93 ? -2.503 -10.365 -14.855 1.00 93.88 93 PRO A CA 1
ATOM 698 C C . PRO A 1 93 ? -3.602 -9.363 -15.218 1.00 93.88 93 PRO A C 1
ATOM 700 O O . PRO A 1 93 ? -4.758 -9.522 -14.840 1.00 93.88 93 PRO A O 1
ATOM 703 N N . LEU 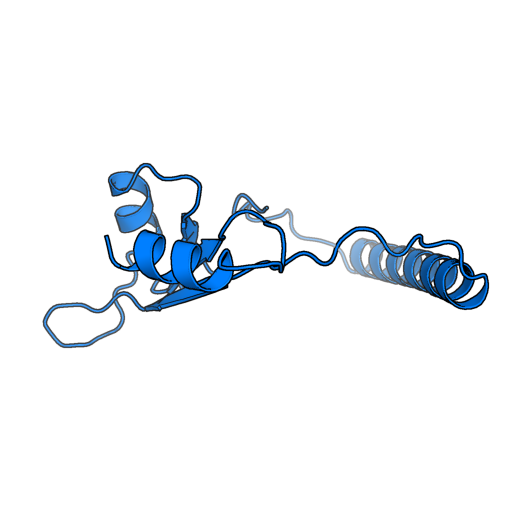A 1 94 ? -3.253 -8.351 -16.013 1.00 92.62 94 LEU A N 1
ATOM 704 C CA . LEU A 1 94 ? -4.237 -7.489 -16.663 1.00 92.62 94 LEU A CA 1
ATOM 705 C C . LEU A 1 94 ? -4.587 -8.083 -18.032 1.00 92.62 94 LEU A C 1
ATOM 707 O O . LEU A 1 94 ? -4.126 -7.615 -19.069 1.00 92.62 94 LEU A O 1
ATOM 711 N N . ALA A 1 95 ? -5.344 -9.178 -18.037 1.00 92.56 95 ALA A N 1
ATOM 712 C CA . ALA A 1 95 ? -5.699 -9.887 -19.262 1.00 92.56 95 ALA A CA 1
ATOM 713 C C . ALA A 1 95 ? -7.067 -10.567 -19.152 1.00 92.56 95 ALA A C 1
ATOM 715 O O . ALA A 1 95 ? -7.484 -10.961 -18.070 1.00 92.56 95 ALA A O 1
ATOM 716 N N . GLY A 1 96 ? -7.747 -10.748 -20.288 1.00 94.19 96 GLY A N 1
ATOM 717 C CA . GLY A 1 96 ? -9.021 -11.471 -20.336 1.00 94.19 96 GLY A CA 1
ATOM 718 C C . GLY A 1 96 ? -10.059 -10.907 -19.362 1.00 94.19 96 GLY A C 1
ATOM 719 O O . GLY A 1 96 ? -10.278 -9.697 -19.324 1.00 94.19 96 GLY A O 1
ATOM 720 N N . ASP A 1 97 ? -10.665 -11.796 -18.575 1.00 95.81 97 ASP A N 1
ATOM 721 C CA . ASP A 1 97 ? -11.739 -11.470 -17.630 1.00 95.81 97 ASP A CA 1
ATOM 722 C C . ASP A 1 97 ? -11.238 -11.252 -16.186 1.00 95.81 97 ASP A C 1
ATOM 724 O O . ASP A 1 97 ? -12.055 -11.108 -15.277 1.00 95.81 97 ASP A O 1
ATOM 728 N N . GLU A 1 98 ? -9.919 -11.168 -15.958 1.00 94.88 98 GLU A N 1
ATOM 729 C CA . GLU A 1 98 ? -9.298 -11.053 -14.620 1.00 94.88 98 GLU A CA 1
ATOM 730 C C . GLU A 1 98 ? -9.860 -9.885 -13.793 1.00 94.88 98 GLU A C 1
ATOM 732 O O . GLU A 1 98 ? -10.093 -10.009 -12.592 1.00 94.88 98 GLU A O 1
ATOM 737 N N . ALA A 1 99 ? -10.156 -8.748 -14.431 1.00 92.88 99 ALA A N 1
ATOM 738 C CA . ALA A 1 99 ? -10.757 -7.599 -13.750 1.00 92.88 99 ALA A CA 1
ATOM 739 C C . ALA A 1 99 ? -12.208 -7.866 -13.295 1.00 92.88 99 ALA A C 1
ATOM 741 O O . ALA A 1 99 ? -12.628 -7.398 -12.238 1.00 92.88 99 ALA A O 1
ATOM 742 N N . LEU A 1 100 ? -12.978 -8.631 -14.075 1.00 94.81 100 LEU A N 1
ATOM 743 C CA . LEU A 1 100 ? -14.351 -9.023 -13.733 1.00 94.81 100 LEU A CA 1
ATOM 744 C C . LEU A 1 100 ? -14.377 -10.149 -12.693 1.00 94.81 100 LEU A C 1
ATOM 746 O O . LEU A 1 100 ? -15.346 -10.299 -11.950 1.00 94.81 100 LEU A O 1
ATOM 750 N N . GLU A 1 101 ? -13.344 -10.987 -12.664 1.00 94.25 101 GLU A N 1
ATOM 751 C CA . GLU A 1 101 ? -13.126 -11.966 -11.597 1.00 94.25 101 GLU A CA 1
ATOM 752 C C . GLU A 1 101 ? -12.795 -11.270 -10.284 1.00 94.25 101 GLU A C 1
ATOM 754 O O . GLU A 1 101 ? -13.459 -11.541 -9.286 1.00 94.25 101 GLU A O 1
ATOM 759 N N . LEU A 1 102 ? -11.890 -10.289 -10.314 1.00 93.38 102 LEU A N 1
ATOM 760 C CA . LEU A 1 102 ? -11.580 -9.464 -9.151 1.00 93.38 102 LEU A CA 1
ATOM 761 C C . LEU A 1 102 ? -12.823 -8.751 -8.602 1.00 93.38 102 LEU A C 1
ATOM 763 O O . LEU A 1 102 ? -13.059 -8.765 -7.399 1.00 93.38 102 LEU A O 1
ATOM 767 N N . GLU A 1 103 ? -13.661 -8.165 -9.462 1.00 93.44 103 GLU A N 1
ATOM 768 C CA . GLU A 1 103 ? -14.912 -7.550 -9.004 1.00 93.44 103 GLU A CA 1
ATOM 769 C C . GLU A 1 103 ? -15.809 -8.557 -8.264 1.00 93.44 103 GLU A C 1
ATOM 771 O O . GLU A 1 103 ? -16.380 -8.235 -7.222 1.00 93.44 103 GLU A O 1
ATOM 776 N N . ARG A 1 104 ? -15.935 -9.782 -8.788 1.00 94.50 104 ARG A N 1
ATOM 777 C CA . ARG A 1 104 ? -16.733 -10.840 -8.153 1.00 94.50 104 ARG A CA 1
ATOM 778 C C . ARG A 1 104 ? -16.137 -11.272 -6.816 1.00 94.50 104 ARG A C 1
ATOM 780 O O . ARG A 1 104 ? -16.891 -11.403 -5.860 1.00 94.50 104 ARG A O 1
ATOM 787 N N . GLU A 1 105 ? -14.818 -11.432 -6.737 1.00 90.38 105 GLU A N 1
ATOM 788 C CA . GLU A 1 105 ? -14.106 -11.740 -5.489 1.00 90.38 105 GLU A CA 1
ATOM 789 C C . GLU A 1 105 ? -14.358 -10.676 -4.414 1.00 90.38 105 GLU A C 1
ATOM 791 O O . GLU A 1 105 ? -14.650 -11.012 -3.271 1.00 90.38 105 GLU A O 1
ATOM 796 N N . LEU A 1 106 ? -14.309 -9.393 -4.786 1.00 89.31 106 LEU A N 1
ATOM 797 C CA . LEU A 1 106 ? -14.517 -8.283 -3.851 1.00 89.31 106 LEU A CA 1
ATOM 798 C C . LEU A 1 106 ? -15.967 -8.138 -3.379 1.00 89.31 106 LEU A C 1
ATOM 800 O O . LEU A 1 106 ? -16.216 -7.531 -2.338 1.00 89.31 106 LEU A O 1
ATOM 804 N N . ARG A 1 107 ? -16.937 -8.649 -4.144 1.00 88.19 107 ARG A N 1
ATOM 805 C CA . ARG A 1 107 ? -18.360 -8.595 -3.778 1.00 88.19 107 ARG A CA 1
ATOM 806 C C . ARG A 1 107 ? -18.783 -9.708 -2.815 1.00 88.19 107 ARG A C 1
ATOM 808 O O . ARG A 1 107 ? -19.751 -9.484 -2.086 1.00 88.19 107 ARG A O 1
ATOM 815 N N . GLY A 1 108 ? -18.059 -10.831 -2.789 1.00 71.44 108 GLY A N 1
ATOM 816 C CA . GLY A 1 108 ? -18.418 -12.038 -2.032 1.00 71.44 108 GLY A CA 1
ATOM 817 C C . GLY A 1 108 ? -19.434 -12.925 -2.743 1.00 71.44 108 GLY A C 1
ATOM 818 O O . GLY A 1 108 ? -20.460 -12.400 -3.236 1.00 71.44 108 GLY A O 1
#